Protein AF-W4VQG7-F1 (afdb_monomer)

InterPro domains:
  IPR045793 PcRGLX/YetA-like [PTHR40081] (18-146)
  IPR048329 PcRGLX/YetA-like, N-terminal RIFT barrel domain [PF19501] (17-81)
  IPR048330 PcRGLX/YetA-like, central beta-sandwich domain [PF21345] (96-163)

Secondary structure (DSSP, 8-state):
-EE--S---S--S---EEEEEEEEE--TTT-S-STTEEEE-TT--EE-EEEEEEEE-TTS-EEEEEEEEEEEGGG-TTEEEEE-SS--------EEEEETTEEEEE-SSEEEEEESSSSEEEEEEEETTEEEEEEEE-EEEEEEEEEETTEEEEEEEEEE-----

Sequence (165 aa):
MKLHPLFCNSTTEINERISITWGVPWKKGELNSVNHLMLQNKNKQNIALQSQIQAYWPDGSVKWTKHSANLFKKELDGLELTNANQQGSQQPGTMIVKKKNGWQVETGRMTCFIPIKGENWIEEITVDQKLLIKRGKLVLQLEEHKQLHDQWWTREVEGTVRSIL

Mean predicted aligned error: 9.2 Å

Organism: NCBI:txid1298598

Nearest PDB structures (foldseek):
  5xqg-assembly4_G  TM=7.446E-01  e=3.058E-06  Penicillium chrysogenum
  5xqj-assembly3_H  TM=7.035E-01  e=2.902E-06  Penicillium chrysogenum
  5xq3-assembly1_A  TM=7.295E-01  e=2.614E-06  Penicillium chrysogenum
  5xqj-assembly1_D  TM=7.001E-01  e=6.360E-06  Penicillium chrysogenum
  5xqj-assembly2_C  TM=6.906E-01  e=9.664E-06  Penicillium chrysogenum

pLDDT: mean 84.92, std 13.58, range [42.0, 98.5]

Foldseek 3Di:
DWDDDPDDPDDPDDQDKDKDKDKDFDDAPGAQDCQQKWKAAPVRDTFAKDKDQDDADPVNGGGMMMMIGIDGPVRNHGIDIDRHPDGGDDDPAWDWDDDPFFIWTDGDQKIWTAGPFDQARTQFIGGNNHTDDGRHGDKDWDWDWDQDPNDIDIDIDIDTDGPPD

Radius of gyration: 23.23 Å; Cα contacts (8 Å, |Δi|>4): 329; chains: 1; bounding box: 56×52×47 Å

Structure (mmCIF, N/CA/C/O backbone):
data_AF-W4VQG7-F1
#
_entry.id   AF-W4VQG7-F1
#
loop_
_atom_site.group_PDB
_atom_site.id
_atom_site.type_symbol
_atom_site.label_atom_id
_atom_site.label_alt_id
_atom_site.label_comp_id
_atom_site.label_asym_id
_atom_site.label_entity_id
_atom_site.label_seq_id
_atom_site.pdbx_PDB_ins_code
_atom_site.Cartn_x
_atom_site.Cartn_y
_atom_site.Cartn_z
_atom_site.occupancy
_atom_site.B_iso_or_equiv
_atom_site.auth_seq_id
_atom_site.auth_comp_id
_atom_site.auth_asym_id
_atom_site.auth_atom_id
_atom_site.pdbx_PDB_model_num
ATOM 1 N N . MET A 1 1 ? -5.708 1.434 21.195 1.00 85.62 1 MET A N 1
ATOM 2 C CA . MET A 1 1 ? -4.656 0.395 21.285 1.00 85.62 1 MET A CA 1
ATOM 3 C C . MET A 1 1 ? -3.301 1.067 21.141 1.00 85.62 1 MET A C 1
ATOM 5 O O . MET A 1 1 ? -3.079 1.719 20.129 1.00 85.62 1 MET A O 1
ATOM 9 N N . LYS A 1 2 ? -2.414 0.940 22.136 1.00 87.69 2 LYS A N 1
ATOM 10 C CA . LYS A 1 2 ? -1.041 1.465 22.044 1.00 87.69 2 LYS A CA 1
ATOM 11 C C . LYS A 1 2 ? -0.191 0.564 21.149 1.00 87.69 2 LYS A C 1
ATOM 13 O O . LYS A 1 2 ? -0.294 -0.657 21.245 1.00 87.69 2 LYS A O 1
ATOM 18 N N . LEU A 1 3 ? 0.626 1.168 20.295 1.00 84.62 3 LEU A N 1
ATOM 19 C CA . LEU A 1 3 ? 1.528 0.481 19.378 1.00 84.62 3 LEU A CA 1
ATOM 20 C C . LEU A 1 3 ? 2.973 0.724 19.814 1.00 84.62 3 LEU A C 1
ATOM 22 O O . LEU A 1 3 ? 3.367 1.855 20.091 1.00 84.62 3 LEU A O 1
ATOM 26 N N . HIS A 1 4 ? 3.761 -0.348 19.851 1.00 82.69 4 HIS A N 1
ATOM 27 C CA . HIS A 1 4 ? 5.177 -0.306 20.198 1.00 82.69 4 HIS A CA 1
ATOM 28 C C . HIS A 1 4 ? 5.998 -0.744 18.979 1.00 82.69 4 HIS A C 1
ATOM 30 O O . HIS A 1 4 ? 5.925 -1.913 18.594 1.00 82.69 4 HIS A O 1
ATOM 36 N N . PRO A 1 5 ? 6.747 0.167 18.334 1.00 74.94 5 PRO A N 1
ATOM 37 C CA . PRO A 1 5 ? 7.608 -0.185 17.213 1.00 74.94 5 PRO A CA 1
ATOM 38 C C . PRO A 1 5 ? 8.681 -1.185 17.656 1.00 74.94 5 PRO A C 1
ATOM 40 O O . PRO A 1 5 ? 9.431 -0.915 18.590 1.00 74.94 5 PRO A O 1
ATOM 43 N N . LEU A 1 6 ? 8.769 -2.333 16.980 1.00 69.06 6 LEU A N 1
ATOM 44 C CA . LEU A 1 6 ? 9.742 -3.380 17.324 1.00 69.06 6 LEU A CA 1
ATOM 45 C C . LEU A 1 6 ? 11.146 -3.114 16.753 1.00 69.06 6 LEU A C 1
ATOM 47 O O . LEU A 1 6 ? 12.113 -3.706 17.220 1.00 69.06 6 LEU A O 1
ATOM 51 N N . PHE A 1 7 ? 11.286 -2.202 15.783 1.00 63.56 7 PHE A N 1
ATOM 52 C CA . PHE A 1 7 ? 12.562 -1.912 15.121 1.00 63.56 7 PHE A CA 1
ATOM 53 C C . PHE A 1 7 ? 12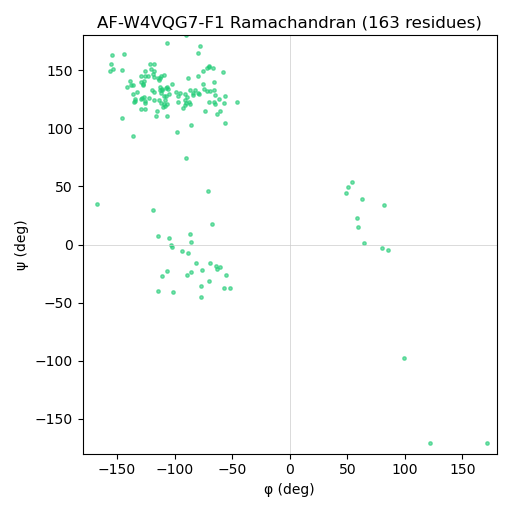.671 -0.426 14.759 1.00 63.56 7 PHE A C 1
ATOM 55 O O . PHE A 1 7 ? 11.973 0.027 13.855 1.00 63.56 7 PHE A O 1
ATOM 62 N N . CYS A 1 8 ? 13.530 0.338 15.452 1.00 53.31 8 CYS A N 1
ATOM 63 C CA . CYS A 1 8 ? 13.986 1.668 14.997 1.00 53.31 8 CYS A CA 1
ATOM 64 C C . CYS A 1 8 ? 15.190 2.250 15.779 1.00 53.31 8 CYS A C 1
ATOM 66 O O . CYS A 1 8 ? 15.283 3.466 15.952 1.00 53.31 8 CYS A O 1
ATOM 68 N N . ASN A 1 9 ? 16.142 1.426 16.236 1.00 48.12 9 ASN A N 1
ATOM 69 C CA . ASN A 1 9 ? 17.231 1.914 17.103 1.00 48.12 9 ASN A CA 1
ATOM 70 C C . ASN A 1 9 ? 18.611 2.110 16.450 1.00 48.12 9 ASN A C 1
ATOM 72 O O . ASN A 1 9 ? 19.505 2.570 17.148 1.00 48.12 9 ASN A O 1
ATOM 76 N N . SER A 1 10 ? 18.823 1.850 15.153 1.00 51.31 10 SER A N 1
ATOM 77 C CA . SER A 1 10 ? 20.195 1.876 14.597 1.00 51.31 10 SER A CA 1
ATOM 78 C C . SER A 1 10 ? 20.606 3.110 13.785 1.00 51.31 10 SER A C 1
ATOM 80 O O . SER A 1 10 ? 21.758 3.170 13.374 1.00 51.31 10 SER A O 1
ATOM 82 N N . THR A 1 11 ? 19.742 4.102 13.556 1.00 49.31 11 THR A N 1
ATOM 83 C CA . THR A 1 11 ? 20.145 5.281 12.756 1.00 49.31 11 THR A CA 1
ATOM 84 C C . THR A 1 11 ? 19.664 6.572 13.399 1.00 49.31 11 THR A C 1
ATOM 86 O O . THR A 1 11 ? 18.508 6.980 13.271 1.00 49.31 11 THR A O 1
ATOM 89 N N . THR A 1 12 ? 20.528 7.164 14.209 1.00 53.09 12 THR A N 1
ATOM 90 C CA . THR A 1 12 ? 20.411 8.524 14.735 1.00 53.09 12 THR A CA 1
ATOM 91 C C . THR A 1 12 ? 20.518 9.528 13.575 1.00 53.09 12 THR A C 1
ATOM 93 O O . THR A 1 12 ? 21.310 9.327 12.666 1.00 53.09 12 THR A O 1
ATOM 96 N N . GLU A 1 13 ? 19.701 10.589 13.614 1.00 53.34 13 GLU A N 1
ATOM 97 C CA . GLU A 1 13 ? 19.836 11.823 12.803 1.00 53.34 13 GLU A CA 1
ATOM 98 C C . GLU A 1 13 ? 19.324 11.895 11.352 1.00 53.34 13 GLU A C 1
ATOM 100 O O . GLU A 1 13 ? 19.857 12.675 10.568 1.00 53.34 13 GLU A O 1
ATOM 105 N N . ILE A 1 14 ? 18.227 11.230 10.976 1.00 55.56 14 ILE A N 1
ATOM 106 C CA . ILE A 1 14 ? 17.579 11.584 9.698 1.00 55.56 14 ILE A CA 1
ATOM 107 C C . ILE A 1 14 ? 16.120 11.989 9.894 1.00 55.56 14 ILE A C 1
ATOM 109 O O . ILE A 1 14 ? 15.317 11.256 10.474 1.00 55.56 14 ILE A O 1
ATOM 113 N N . ASN A 1 15 ? 15.769 13.179 9.388 1.00 64.81 15 ASN A N 1
ATOM 114 C CA . ASN A 1 15 ? 14.394 13.658 9.196 1.00 64.81 15 ASN A CA 1
ATOM 115 C C . ASN A 1 15 ? 13.720 12.895 8.037 1.00 64.81 15 ASN A C 1
ATOM 117 O O . ASN A 1 15 ? 13.133 13.478 7.127 1.00 64.81 15 ASN A O 1
ATOM 121 N N . GLU A 1 16 ? 13.879 11.576 8.045 1.00 71.62 16 GLU A N 1
ATOM 122 C CA . GLU A 1 16 ? 13.377 10.665 7.036 1.00 71.62 16 GLU A CA 1
ATOM 123 C C . GLU A 1 16 ? 11.960 10.226 7.383 1.00 71.62 16 GLU A C 1
ATOM 125 O O . GLU A 1 16 ? 11.593 10.030 8.550 1.00 71.62 16 GLU A O 1
ATOM 130 N N . ARG A 1 17 ? 11.155 10.077 6.330 1.00 77.12 17 ARG A N 1
ATOM 131 C CA . ARG A 1 17 ? 9.873 9.394 6.424 1.00 77.12 17 ARG A CA 1
ATOM 132 C C . ARG A 1 17 ? 10.112 7.896 6.324 1.00 77.12 17 ARG A C 1
ATOM 134 O O . ARG A 1 17 ? 10.793 7.435 5.416 1.00 77.12 17 ARG A O 1
ATOM 141 N N . ILE A 1 18 ? 9.498 7.156 7.228 1.00 81.50 18 ILE A N 1
ATOM 142 C CA . ILE A 1 18 ? 9.488 5.703 7.269 1.00 81.50 18 ILE A CA 1
ATOM 143 C C . ILE A 1 18 ? 8.074 5.262 6.898 1.00 81.50 18 ILE A C 1
ATOM 145 O O . ILE A 1 18 ? 7.089 5.727 7.480 1.00 81.50 18 ILE A O 1
ATOM 149 N N . SER A 1 19 ? 7.978 4.364 5.924 1.00 84.88 19 SER A N 1
ATOM 150 C CA . SER A 1 19 ? 6.730 3.691 5.580 1.00 84.88 19 SER A CA 1
ATOM 151 C C . SER A 1 19 ? 6.642 2.403 6.385 1.00 84.88 19 SER A C 1
ATOM 153 O O . SER A 1 19 ? 7.503 1.534 6.257 1.00 84.88 19 SER A O 1
ATOM 155 N N . ILE A 1 20 ? 5.605 2.264 7.206 1.00 87.50 20 ILE A N 1
ATOM 156 C CA . ILE A 1 20 ? 5.373 1.052 7.995 1.00 87.50 20 ILE A CA 1
ATOM 157 C C . ILE A 1 20 ? 4.047 0.408 7.610 1.00 87.50 20 ILE A C 1
ATOM 159 O O . ILE A 1 20 ? 3.080 1.088 7.267 1.00 87.50 20 ILE A O 1
ATOM 163 N N . THR A 1 21 ? 4.002 -0.922 7.672 1.00 91.81 21 THR A N 1
ATOM 164 C CA . THR A 1 21 ? 2.782 -1.713 7.503 1.00 91.81 21 THR A CA 1
ATOM 165 C C . THR A 1 21 ? 2.704 -2.748 8.612 1.00 91.81 21 THR A C 1
ATOM 167 O O . THR A 1 21 ? 3.679 -3.450 8.865 1.00 91.81 21 THR A O 1
ATOM 170 N N . TRP A 1 22 ? 1.558 -2.843 9.280 1.00 92.88 22 TRP A N 1
ATOM 171 C CA . TRP A 1 22 ? 1.361 -3.753 10.407 1.00 92.88 22 TRP A CA 1
ATOM 172 C C . TRP A 1 22 ? -0.051 -4.336 10.419 1.00 92.88 22 TRP A C 1
ATOM 174 O O . TRP A 1 22 ? -0.953 -3.854 9.729 1.00 92.88 22 TRP A O 1
ATOM 184 N N . GLY A 1 23 ? -0.226 -5.405 11.195 1.00 94.94 23 GLY A N 1
ATOM 185 C CA . GLY A 1 23 ? -1.515 -6.045 11.425 1.00 94.94 23 GLY A CA 1
ATOM 186 C C . GLY A 1 23 ? -2.015 -5.796 12.842 1.00 94.94 23 GLY A C 1
ATOM 187 O O . GLY A 1 23 ? -1.214 -5.744 13.775 1.00 94.94 23 GLY A O 1
ATOM 188 N N . VAL A 1 24 ? -3.330 -5.667 13.004 1.00 95.12 24 VAL A N 1
ATOM 189 C CA . VAL A 1 24 ? -3.978 -5.610 14.320 1.00 95.12 24 VAL A CA 1
ATOM 190 C C . VAL A 1 24 ? -5.068 -6.684 14.398 1.00 95.12 24 VAL A C 1
ATOM 192 O O . VAL A 1 24 ? -5.973 -6.687 13.555 1.00 95.12 24 VAL A O 1
ATOM 195 N N . PRO A 1 25 ? -4.991 -7.612 15.371 1.00 95.94 25 PRO A N 1
ATOM 196 C CA . PRO A 1 25 ? -6.091 -8.513 15.681 1.00 95.94 25 PRO A CA 1
ATOM 197 C C . PRO A 1 25 ? -7.150 -7.805 16.534 1.00 95.94 25 PRO A C 1
ATOM 199 O O . PRO A 1 25 ? -6.820 -7.011 17.415 1.00 95.94 25 PRO A O 1
ATOM 202 N N . TRP A 1 26 ? -8.414 -8.157 16.315 1.00 95.31 26 TRP A N 1
ATOM 203 C CA . TRP A 1 26 ? -9.568 -7.617 17.038 1.00 95.31 26 TRP A CA 1
ATOM 204 C C . TRP A 1 26 ? -10.368 -8.739 17.692 1.00 95.31 26 TRP A C 1
ATOM 206 O O . TRP A 1 26 ? -10.499 -9.841 17.138 1.00 95.31 26 TRP A O 1
ATOM 216 N N . LYS A 1 27 ? -10.925 -8.469 18.876 1.00 96.38 27 LYS A N 1
ATOM 217 C CA . LYS A 1 27 ? -11.837 -9.414 19.521 1.00 96.38 27 LYS A CA 1
ATOM 218 C C . LYS A 1 27 ? -13.116 -9.534 18.694 1.00 96.38 27 LYS A C 1
ATOM 220 O O . LYS A 1 27 ? -13.535 -8.604 18.008 1.00 96.38 27 LYS A O 1
ATOM 225 N N . LYS A 1 28 ? -13.755 -10.699 18.783 1.00 97.50 28 LYS A N 1
ATOM 226 C CA . LYS A 1 28 ? -15.060 -10.936 18.162 1.00 97.50 28 LYS A CA 1
ATOM 227 C C . LYS A 1 28 ? -16.072 -9.894 18.660 1.00 97.50 28 LYS A C 1
ATOM 229 O O . LYS A 1 28 ? -16.188 -9.695 19.866 1.00 97.50 28 LYS A O 1
ATOM 234 N N . GLY A 1 29 ? -16.754 -9.225 17.734 1.00 95.56 29 GLY A N 1
ATOM 235 C CA . GLY A 1 29 ? -17.727 -8.159 17.991 1.00 95.56 29 GLY A CA 1
ATOM 236 C C . GLY A 1 29 ? -17.144 -6.765 18.267 1.00 95.56 29 GLY A C 1
ATOM 237 O O . GLY A 1 29 ? -17.913 -5.824 18.428 1.00 95.56 29 GLY A O 1
ATOM 238 N N . GLU A 1 30 ? -15.817 -6.596 18.325 1.00 94.12 30 GLU A N 1
ATOM 239 C CA . GLU A 1 30 ? -15.186 -5.324 18.731 1.00 94.12 30 GLU A CA 1
ATOM 240 C C . GLU A 1 30 ? -15.206 -4.255 17.630 1.00 94.12 30 GLU A C 1
ATOM 242 O O . GLU A 1 30 ? -15.348 -3.064 17.912 1.00 94.12 30 GLU A O 1
ATOM 247 N N . LEU A 1 31 ? -15.057 -4.670 16.371 1.00 93.62 31 LEU A N 1
ATOM 248 C CA . LEU A 1 31 ? -14.933 -3.766 15.233 1.00 93.62 31 LEU A CA 1
ATOM 249 C C . LEU A 1 31 ? -15.793 -4.255 14.066 1.00 93.62 31 LEU A C 1
ATOM 251 O O . LEU A 1 31 ? -15.672 -5.400 13.644 1.00 93.62 31 LEU A O 1
ATOM 255 N N . ASN A 1 32 ? -16.615 -3.369 13.504 1.00 93.12 32 ASN A N 1
ATOM 256 C CA . ASN A 1 32 ? -17.471 -3.679 12.348 1.00 93.12 32 ASN A CA 1
ATOM 257 C C . ASN A 1 32 ? -16.976 -3.038 11.044 1.00 93.12 32 ASN A C 1
ATOM 259 O O . ASN A 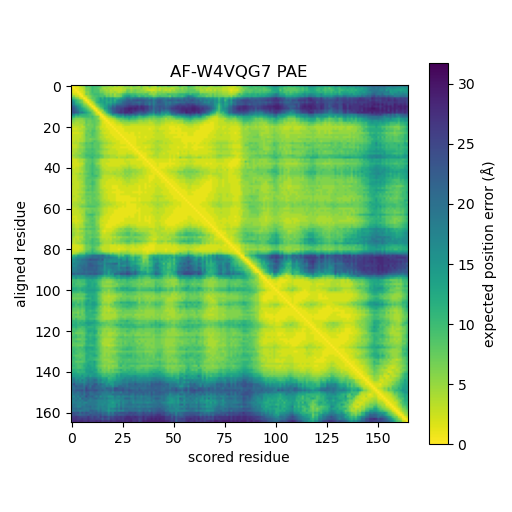1 32 ? -17.313 -3.492 9.957 1.00 93.12 32 ASN A O 1
ATOM 263 N N . SER A 1 33 ? -16.184 -1.967 11.134 1.00 90.50 33 SER A N 1
ATOM 264 C CA . SER A 1 33 ? -15.664 -1.231 9.981 1.00 90.50 33 SER A CA 1
ATOM 265 C C . SER A 1 33 ? -14.354 -0.538 10.336 1.00 90.50 33 SER A C 1
ATOM 267 O O . SER A 1 33 ? -14.139 -0.153 11.481 1.00 90.50 33 SER A O 1
ATOM 269 N N . VAL A 1 34 ? -13.490 -0.345 9.340 1.00 91.31 34 VAL A N 1
ATOM 270 C CA . VAL A 1 34 ? -12.210 0.366 9.487 1.00 91.31 34 VAL A CA 1
ATOM 271 C C . VAL A 1 34 ? -12.318 1.877 9.264 1.00 91.31 34 VAL A C 1
ATOM 273 O O . VAL A 1 34 ? -11.346 2.586 9.503 1.00 91.31 34 VAL A O 1
ATOM 276 N N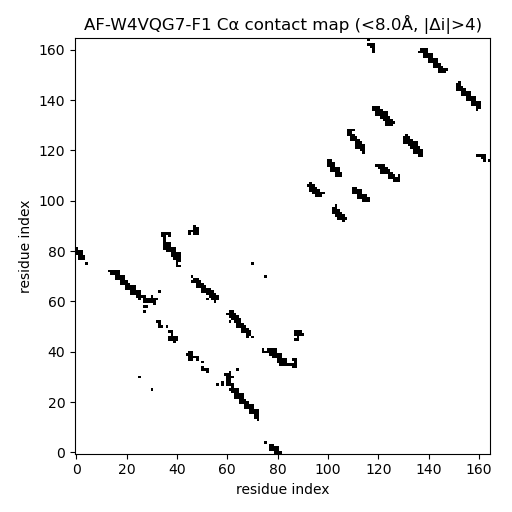 . ASN A 1 35 ? -13.478 2.385 8.832 1.00 87.88 35 ASN A N 1
ATOM 277 C CA . ASN A 1 35 ? -13.662 3.793 8.435 1.00 87.88 35 ASN A CA 1
ATOM 278 C C . ASN A 1 35 ? -13.438 4.800 9.576 1.00 87.88 35 ASN A C 1
ATOM 280 O O . ASN A 1 35 ? -13.190 5.976 9.325 1.00 87.88 35 ASN A O 1
ATOM 284 N N . HIS A 1 36 ? -13.539 4.330 10.816 1.00 86.19 36 HIS A N 1
ATOM 285 C CA . HIS A 1 36 ? -13.419 5.124 12.039 1.00 86.19 36 HIS A CA 1
ATOM 286 C C . HIS A 1 36 ? -12.080 4.907 12.756 1.00 86.19 36 HIS A C 1
ATOM 288 O O . HIS A 1 36 ? -11.865 5.412 13.858 1.00 86.19 36 HIS A O 1
ATOM 294 N N . LEU A 1 37 ? -11.167 4.140 12.148 1.00 91.00 37 LEU A N 1
ATOM 295 C CA . LEU A 1 37 ? -9.847 3.918 12.716 1.00 91.00 37 LEU A CA 1
ATOM 296 C C . LEU A 1 37 ? -8.937 5.116 12.457 1.00 91.00 37 LEU A C 1
ATOM 298 O O . LEU A 1 37 ? -8.772 5.564 11.323 1.00 91.00 37 LEU A O 1
ATOM 302 N N . MET A 1 38 ? -8.308 5.596 13.524 1.00 91.25 38 MET A N 1
ATOM 303 C CA . MET A 1 38 ? -7.407 6.741 13.514 1.00 91.25 38 MET A CA 1
ATOM 304 C C . MET A 1 38 ? -6.095 6.384 14.197 1.00 91.25 38 MET A C 1
ATOM 306 O O . MET A 1 38 ? -6.090 5.711 15.226 1.00 91.25 38 MET A O 1
ATOM 310 N N . LEU A 1 39 ? -4.982 6.859 13.637 1.00 91.38 39 LEU A N 1
ATOM 311 C CA . LEU A 1 39 ? -3.666 6.756 14.255 1.00 91.38 39 LEU A CA 1
ATOM 312 C C . LEU A 1 39 ? -3.263 8.118 14.821 1.00 91.38 39 LEU A C 1
ATOM 314 O 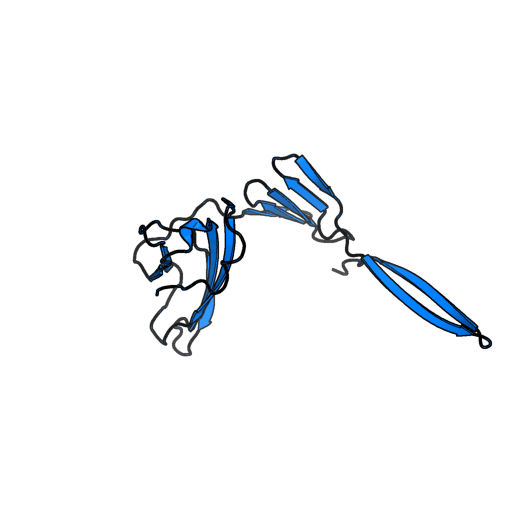O . LEU A 1 39 ? -3.310 9.123 14.111 1.00 91.38 39 LEU A O 1
ATOM 318 N N . GLN A 1 40 ? -2.852 8.146 16.084 1.00 90.56 40 GLN A N 1
ATOM 319 C CA . GLN A 1 40 ? -2.367 9.345 16.766 1.00 90.56 40 GLN A CA 1
ATOM 320 C C . GLN A 1 40 ? -0.989 9.107 17.374 1.00 90.56 40 GLN A C 1
ATOM 322 O O . GLN A 1 40 ? -0.688 7.993 17.790 1.00 90.56 40 GLN A O 1
ATOM 327 N N . ASN A 1 41 ? -0.164 10.151 17.453 1.00 88.69 41 ASN A N 1
ATOM 328 C CA . ASN A 1 41 ? 1.073 10.132 18.241 1.00 88.69 41 ASN A CA 1
ATOM 329 C C . ASN A 1 41 ? 0.834 10.614 19.686 1.00 88.69 41 ASN A C 1
ATOM 331 O O . ASN A 1 41 ? -0.270 11.035 20.050 1.00 88.69 41 ASN A O 1
ATOM 335 N N . LYS A 1 42 ? 1.895 10.639 20.504 1.00 88.75 42 LYS A N 1
ATOM 336 C CA . LYS A 1 42 ? 1.840 11.149 21.888 1.00 88.75 42 LYS A CA 1
ATOM 337 C C . LYS A 1 42 ? 1.313 12.584 22.033 1.00 88.75 42 LYS A C 1
ATOM 339 O O . LYS A 1 42 ? 0.743 12.914 23.067 1.00 88.75 42 LYS A O 1
ATOM 344 N N . ASN A 1 43 ? 1.459 13.417 20.998 1.00 88.06 43 ASN A N 1
ATOM 345 C CA . ASN A 1 43 ? 0.979 14.802 20.971 1.00 88.06 43 ASN A CA 1
ATOM 346 C C . ASN A 1 43 ? -0.488 14.909 20.510 1.00 88.06 43 ASN A C 1
ATOM 348 O O . ASN A 1 43 ? -0.956 16.012 20.235 1.00 88.06 43 ASN A O 1
ATOM 352 N N . LYS A 1 44 ? -1.201 13.779 20.368 1.00 86.94 44 LYS A N 1
ATOM 353 C CA . LYS A 1 44 ? -2.575 13.695 19.839 1.00 86.94 44 LYS A CA 1
ATOM 354 C C . LYS A 1 44 ? -2.729 14.261 18.424 1.00 86.94 44 LYS A C 1
ATOM 356 O O . LYS A 1 44 ? -3.829 14.608 18.001 1.00 86.94 44 LYS A O 1
ATOM 361 N N . GLN A 1 45 ? -1.635 14.310 17.665 1.00 86.38 45 GLN A N 1
ATOM 362 C CA . GLN A 1 45 ? -1.676 14.683 16.256 1.00 86.38 45 GLN A CA 1
ATOM 363 C C . GLN A 1 45 ? -2.138 13.483 15.434 1.00 86.38 45 GLN A C 1
ATOM 365 O O . GLN A 1 45 ? -1.605 12.381 15.582 1.00 86.38 45 GLN A O 1
ATOM 370 N N . ASN A 1 46 ? -3.123 13.711 14.566 1.00 87.19 46 ASN A N 1
ATOM 371 C CA . ASN A 1 46 ? -3.628 12.690 13.658 1.00 87.19 46 ASN A CA 1
ATOM 372 C C . ASN A 1 46 ? -2.607 12.404 12.561 1.00 87.19 46 ASN A C 1
ATOM 374 O O . ASN A 1 46 ? -2.113 13.315 11.897 1.00 87.19 46 ASN A O 1
ATOM 378 N N . ILE A 1 47 ? -2.360 11.122 12.340 1.00 87.38 47 ILE A N 1
ATOM 379 C CA . ILE A 1 47 ? -1.479 10.615 11.303 1.00 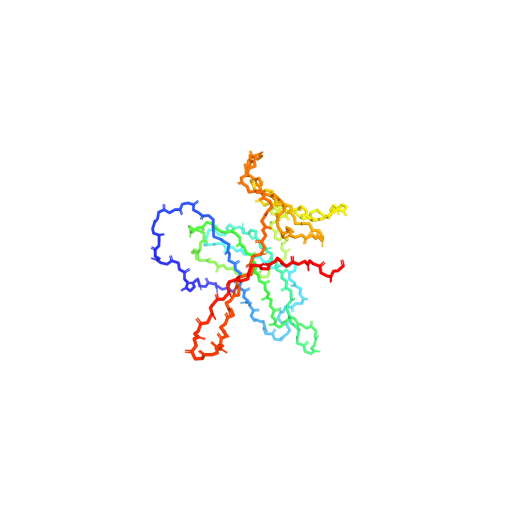87.38 47 ILE A CA 1
ATOM 380 C C . ILE A 1 47 ? -2.334 10.002 10.199 1.00 87.38 47 ILE A C 1
ATOM 382 O O . ILE A 1 47 ? -3.272 9.251 10.475 1.00 87.38 47 ILE A O 1
ATOM 386 N N . ALA A 1 48 ? -1.987 10.299 8.945 1.00 86.31 48 ALA A N 1
ATOM 387 C CA . ALA A 1 48 ? -2.601 9.656 7.793 1.00 86.31 48 ALA A CA 1
ATOM 388 C C . ALA A 1 48 ? -2.428 8.131 7.875 1.00 86.31 48 ALA A C 1
ATOM 390 O O . ALA A 1 48 ? -1.308 7.616 7.937 1.00 86.31 48 ALA A O 1
ATOM 391 N N . LEU A 1 49 ? -3.554 7.424 7.868 1.00 88.81 49 LEU A N 1
ATOM 392 C CA . LEU A 1 49 ? -3.627 5.983 8.054 1.00 88.81 49 LEU A CA 1
ATOM 393 C C . LEU A 1 49 ? -4.450 5.372 6.926 1.00 88.81 49 LEU A C 1
ATOM 395 O O . LEU A 1 49 ? -5.613 5.723 6.738 1.00 88.81 49 LEU A O 1
ATOM 399 N N . GLN A 1 50 ? -3.872 4.405 6.223 1.00 90.44 50 GLN A N 1
ATOM 400 C CA . GLN A 1 50 ? -4.625 3.519 5.347 1.00 90.44 50 GLN A CA 1
ATOM 401 C C . GLN A 1 50 ? -4.958 2.237 6.107 1.00 90.44 50 GLN A C 1
ATOM 403 O O . GLN A 1 50 ? -4.071 1.618 6.693 1.00 90.44 50 GLN A O 1
ATOM 408 N N . SER A 1 51 ? -6.225 1.826 6.077 1.00 92.38 51 SER A N 1
ATOM 409 C CA . SER A 1 51 ? -6.712 0.631 6.771 1.00 92.38 51 SER A CA 1
ATOM 410 C C . SER A 1 51 ? -7.476 -0.278 5.814 1.00 92.38 51 SER A C 1
ATOM 412 O O . SER A 1 51 ? -8.286 0.193 5.021 1.00 92.38 51 SER A O 1
ATOM 414 N N . GLN A 1 52 ? -7.246 -1.586 5.912 1.00 95.19 52 GLN A N 1
ATOM 415 C CA . GLN A 1 52 ? -7.950 -2.602 5.133 1.00 95.19 52 GLN A CA 1
ATOM 416 C C . GLN A 1 52 ? -8.306 -3.797 6.020 1.00 95.19 52 GLN A C 1
ATOM 418 O O . GLN A 1 52 ? -7.475 -4.281 6.788 1.00 95.19 52 GLN A O 1
ATOM 423 N N . ILE A 1 53 ? -9.525 -4.320 5.883 1.00 97.06 53 ILE A N 1
ATOM 424 C CA . ILE A 1 53 ? -9.934 -5.566 6.544 1.00 97.06 53 ILE A CA 1
ATOM 425 C C . ILE A 1 53 ? -9.277 -6.750 5.829 1.00 97.06 53 ILE A C 1
ATOM 427 O O . ILE A 1 53 ? -9.266 -6.805 4.601 1.00 97.06 53 ILE A O 1
ATOM 431 N N . GLN A 1 54 ? -8.699 -7.678 6.591 1.00 98.00 54 GLN A N 1
ATOM 432 C CA . GLN A 1 54 ? -8.055 -8.888 6.063 1.00 98.00 54 GLN A CA 1
ATOM 433 C C . GLN A 1 54 ? -8.828 -10.163 6.408 1.00 98.00 54 GLN A C 1
ATOM 435 O O . GLN A 1 54 ? -8.733 -11.145 5.681 1.00 98.00 54 GLN A O 1
ATOM 440 N N . ALA A 1 55 ? -9.587 -10.165 7.507 1.00 98.06 55 ALA A N 1
ATOM 441 C CA . ALA A 1 55 ? -10.397 -11.309 7.909 1.00 98.06 55 ALA A CA 1
ATOM 442 C C . ALA A 1 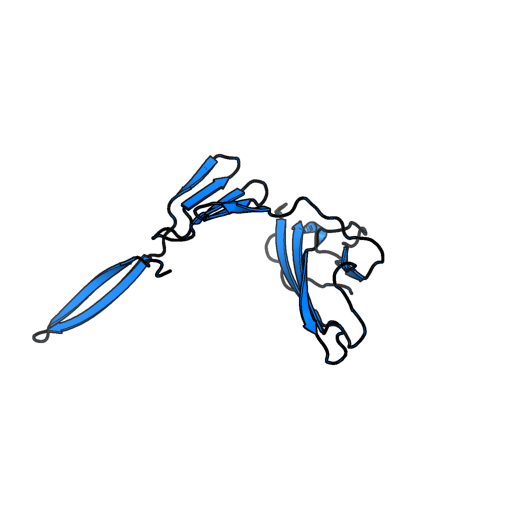55 ? -11.574 -10.889 8.792 1.00 98.06 55 ALA A C 1
ATOM 444 O O . ALA A 1 55 ? -11.491 -9.897 9.523 1.00 98.06 55 ALA A O 1
ATOM 445 N N . TYR A 1 56 ? -12.616 -11.718 8.781 1.00 98.38 56 TYR A N 1
ATOM 446 C CA . TYR A 1 56 ? -13.810 -11.588 9.613 1.00 98.38 56 TYR A CA 1
ATOM 447 C C . TYR A 1 56 ? -13.962 -12.795 10.547 1.00 98.38 56 TYR A C 1
ATOM 449 O O . TYR A 1 56 ? -13.455 -13.888 10.278 1.00 98.38 56 TYR A O 1
ATOM 457 N N . TRP A 1 57 ? -14.656 -12.591 11.658 1.00 98.50 57 TRP A N 1
ATOM 458 C CA . TRP A 1 57 ? -15.218 -13.647 12.492 1.00 98.50 57 TRP A CA 1
ATOM 459 C C . TRP A 1 57 ? -16.528 -14.182 11.878 1.00 98.50 57 TRP A C 1
ATOM 461 O O . TRP A 1 57 ? -17.118 -13.517 11.027 1.00 98.50 57 TRP A O 1
ATOM 471 N N . PRO A 1 58 ? -17.037 -15.351 12.321 1.00 98.19 58 PRO A N 1
ATOM 472 C CA . PRO A 1 58 ? -18.293 -15.909 11.805 1.00 98.19 58 PRO A CA 1
ATOM 473 C C . PRO A 1 58 ? -19.542 -15.037 12.013 1.00 98.19 58 PRO A C 1
ATOM 475 O O . PRO A 1 58 ? -20.539 -15.254 11.339 1.00 98.19 58 PRO A O 1
ATOM 478 N N . ASP A 1 59 ? -19.512 -14.076 12.941 1.00 97.38 59 ASP A N 1
ATOM 479 C CA . ASP A 1 59 ? -20.608 -13.119 13.169 1.00 97.38 59 ASP A CA 1
ATOM 480 C C . ASP A 1 59 ? -20.537 -11.882 12.255 1.00 97.38 59 ASP A C 1
ATOM 482 O O . ASP A 1 59 ? -21.355 -10.977 12.385 1.00 97.38 59 ASP A O 1
ATOM 486 N N . GLY A 1 60 ? -19.554 -11.826 11.350 1.00 96.75 60 GLY A N 1
ATOM 487 C CA . GLY A 1 60 ? -19.322 -10.699 10.449 1.00 96.75 60 GLY A CA 1
ATOM 488 C C . GLY A 1 60 ? -18.479 -9.569 11.043 1.00 96.75 60 GLY A C 1
ATOM 489 O O . GLY A 1 60 ? -18.116 -8.649 10.313 1.00 96.75 60 GLY A O 1
ATOM 490 N N . SER A 1 61 ? -18.110 -9.629 12.327 1.00 97.38 61 SER A N 1
ATOM 491 C CA . SER A 1 61 ? -17.188 -8.652 12.914 1.00 97.38 61 SER A CA 1
ATOM 492 C C . SER A 1 61 ? -15.766 -8.833 12.377 1.00 97.38 61 SER A C 1
ATOM 494 O O . SER A 1 61 ? -15.356 -9.921 11.964 1.00 97.38 61 SER A O 1
ATOM 496 N N . VAL A 1 62 ? -14.982 -7.761 12.362 1.00 97.19 62 VAL A N 1
ATOM 497 C CA . VAL A 1 62 ? -13.598 -7.779 11.887 1.00 97.19 62 VAL A CA 1
ATOM 498 C C . VAL A 1 62 ? -12.727 -8.575 12.857 1.00 97.19 62 VAL A C 1
ATOM 500 O O . VAL A 1 62 ? -12.764 -8.366 14.065 1.00 97.19 62 VAL A O 1
ATOM 503 N N . LYS A 1 63 ? -11.909 -9.480 12.312 1.00 97.75 63 LYS A N 1
ATOM 504 C CA . LYS A 1 63 ? -10.937 -10.287 13.063 1.00 97.75 63 LYS A CA 1
ATOM 505 C C . LYS A 1 63 ? -9.515 -9.751 12.932 1.00 97.75 63 LYS A C 1
ATOM 507 O O . LYS A 1 63 ? -8.772 -9.746 13.907 1.00 97.75 63 LYS A O 1
ATOM 512 N N . TRP A 1 64 ? -9.138 -9.317 11.730 1.00 97.94 64 TRP A N 1
ATOM 513 C CA . TRP A 1 64 ? -7.807 -8.790 11.428 1.00 97.94 64 TRP A CA 1
ATOM 514 C C . TRP A 1 64 ? -7.890 -7.606 10.476 1.00 97.94 64 TRP A C 1
ATOM 516 O O . TRP A 1 64 ? -8.573 -7.666 9.450 1.00 97.94 64 TRP A O 1
ATOM 526 N N . THR A 1 65 ? -7.124 -6.565 10.782 1.00 96.94 65 THR A N 1
ATOM 527 C CA . THR A 1 65 ? -6.898 -5.418 9.899 1.00 96.94 65 THR A CA 1
ATOM 528 C C . THR A 1 65 ? -5.427 -5.309 9.529 1.00 96.94 65 THR A C 1
ATOM 530 O O . THR A 1 65 ? -4.544 -5.670 10.306 1.00 96.94 65 THR A O 1
ATOM 533 N N . LYS A 1 66 ? -5.171 -4.795 8.326 1.00 96.69 66 LYS A N 1
ATOM 534 C CA . LYS A 1 66 ? -3.864 -4.344 7.853 1.00 96.69 66 LYS A CA 1
ATOM 535 C C . LYS A 1 66 ? -3.874 -2.823 7.811 1.00 96.69 66 LYS A C 1
ATOM 537 O O . LYS A 1 66 ? -4.826 -2.226 7.308 1.00 96.69 66 LYS A O 1
ATOM 542 N N . HIS A 1 67 ? -2.806 -2.224 8.309 1.00 93.38 67 HIS A N 1
ATOM 543 C CA . HIS A 1 67 ? -2.620 -0.785 8.364 1.00 93.38 67 HIS A CA 1
ATOM 544 C C . HIS A 1 67 ? -1.316 -0.387 7.696 1.00 93.38 67 HIS A C 1
ATOM 546 O O . HIS A 1 67 ? -0.327 -1.109 7.820 1.00 93.38 67 HIS A O 1
ATOM 552 N N . SER A 1 68 ? -1.311 0.770 7.041 1.00 91.75 68 SER A N 1
ATOM 553 C CA . SER A 1 68 ? -0.112 1.383 6.477 1.00 91.75 68 SER A CA 1
ATOM 554 C C . SER A 1 68 ? -0.096 2.879 6.781 1.00 91.75 68 SER A C 1
ATOM 556 O O . SER A 1 68 ? -1.121 3.553 6.666 1.00 91.75 68 SER A O 1
ATOM 558 N N . ALA A 1 69 ? 1.067 3.398 7.171 1.00 88.81 69 ALA A N 1
ATOM 559 C CA . ALA A 1 69 ? 1.271 4.814 7.463 1.00 88.81 69 ALA A CA 1
ATOM 560 C C . ALA A 1 69 ? 2.682 5.254 7.059 1.00 88.81 69 ALA A C 1
ATOM 562 O O . ALA A 1 69 ? 3.630 4.467 7.106 1.00 88.81 69 ALA A O 1
ATOM 563 N N . ASN A 1 70 ? 2.803 6.530 6.691 1.00 85.69 70 ASN A N 1
ATOM 564 C CA . ASN A 1 70 ? 4.073 7.205 6.444 1.00 85.69 70 ASN A CA 1
ATOM 565 C C . ASN A 1 70 ? 4.322 8.184 7.589 1.00 85.69 70 ASN A C 1
ATOM 567 O O . ASN A 1 70 ? 3.525 9.096 7.796 1.00 85.69 70 ASN A O 1
ATOM 571 N N . LEU A 1 71 ? 5.413 7.980 8.319 1.00 84.62 71 LEU A N 1
ATOM 572 C CA . LEU A 1 71 ? 5.701 8.640 9.590 1.00 84.62 71 LEU A CA 1
ATOM 573 C C . LEU A 1 71 ? 7.098 9.236 9.553 1.00 84.62 71 LEU A C 1
ATOM 575 O O . LEU A 1 71 ? 8.010 8.612 9.024 1.00 84.62 71 LEU A O 1
ATOM 579 N N . PHE A 1 72 ? 7.321 10.376 10.186 1.00 83.38 72 PHE A N 1
ATOM 580 C CA . PHE A 1 72 ? 8.676 10.754 10.568 1.00 83.38 72 PHE A CA 1
ATOM 581 C C . PHE A 1 72 ? 9.125 9.936 11.778 1.00 83.38 72 PHE A C 1
ATOM 583 O O . PHE A 1 72 ? 8.326 9.630 12.663 1.00 83.38 72 PHE A O 1
ATOM 590 N N . LYS A 1 73 ? 10.427 9.651 11.889 1.00 78.75 73 LYS A N 1
ATOM 591 C CA . LYS A 1 73 ? 10.975 8.911 13.042 1.00 78.75 73 LYS A CA 1
ATOM 592 C C . LYS A 1 73 ? 10.565 9.513 14.398 1.00 78.75 73 LYS A C 1
ATOM 594 O O . LYS A 1 73 ? 10.251 8.781 15.331 1.00 78.75 73 LYS A O 1
ATOM 599 N N . LYS A 1 74 ? 10.496 10.847 14.493 1.00 79.12 74 LYS A N 1
ATOM 600 C CA . LYS A 1 74 ? 10.055 11.584 15.696 1.00 79.12 74 LYS A CA 1
ATOM 601 C C . LYS A 1 74 ? 8.590 11.335 16.097 1.00 79.12 74 LYS A C 1
ATOM 603 O O . LYS A 1 74 ? 8.213 11.639 17.222 1.00 79.12 74 LYS A O 1
ATOM 608 N N . GLU A 1 75 ? 7.770 10.819 15.183 1.00 82.56 75 GLU A N 1
ATOM 609 C CA . GLU A 1 75 ? 6.340 10.546 15.384 1.00 82.56 75 GLU A CA 1
ATOM 610 C C . GLU A 1 75 ? 6.074 9.106 15.843 1.00 82.56 75 GLU A C 1
ATOM 612 O O . GLU A 1 75 ? 4.938 8.783 16.171 1.00 82.56 75 GLU A O 1
ATOM 617 N N . LEU A 1 76 ? 7.103 8.248 15.893 1.00 80.56 76 LEU A N 1
ATOM 618 C CA . LEU A 1 76 ? 6.977 6.841 16.297 1.00 80.56 76 LEU A CA 1
ATOM 619 C C . LEU A 1 76 ? 6.667 6.647 17.788 1.00 80.56 76 LEU A C 1
ATOM 621 O O . LEU A 1 76 ? 6.270 5.556 18.196 1.00 80.56 76 LEU A O 1
ATOM 625 N N . ASP A 1 77 ? 6.870 7.679 18.603 1.00 80.12 77 ASP A N 1
ATOM 626 C CA . ASP A 1 77 ? 6.686 7.603 20.046 1.00 80.12 77 ASP A CA 1
ATOM 627 C C . ASP A 1 77 ? 5.217 7.818 20.454 1.00 80.12 77 ASP A C 1
ATOM 629 O O . ASP A 1 77 ? 4.557 8.782 20.045 1.00 80.12 77 ASP A O 1
ATOM 633 N N . GLY A 1 78 ? 4.714 6.910 21.293 1.00 84.88 78 GLY A N 1
ATOM 634 C CA . GLY A 1 78 ? 3.347 6.930 21.811 1.00 84.88 78 GLY A CA 1
ATOM 635 C C . GLY A 1 78 ? 2.264 6.796 20.740 1.00 84.88 78 GLY A C 1
ATOM 636 O O . GLY A 1 78 ? 1.243 7.475 20.831 1.00 84.88 78 GLY A O 1
ATOM 637 N N . LEU A 1 79 ? 2.482 5.946 19.731 1.00 90.62 79 LEU A N 1
ATOM 638 C CA . LEU A 1 79 ? 1.479 5.669 18.706 1.00 90.62 79 LEU A CA 1
ATOM 639 C C . LEU A 1 79 ? 0.255 4.956 19.294 1.00 90.62 79 LEU A C 1
ATOM 641 O O . LEU A 1 79 ? 0.369 3.962 20.014 1.00 90.62 79 LEU A O 1
ATOM 645 N N . GLU A 1 80 ? -0.930 5.442 18.946 1.00 92.50 80 GLU A N 1
ATOM 646 C CA . GLU A 1 80 ? -2.203 4.912 19.413 1.00 92.50 80 GLU A CA 1
ATOM 647 C C . GLU A 1 80 ? -3.193 4.780 18.253 1.00 92.50 80 GLU A C 1
ATOM 649 O O . GLU A 1 80 ? -3.506 5.754 17.573 1.00 92.50 80 GLU A O 1
ATOM 654 N N . LEU A 1 81 ? -3.693 3.561 18.042 1.00 92.44 81 LEU A N 1
ATOM 655 C CA . LEU A 1 81 ? -4.783 3.271 17.116 1.00 92.44 81 LEU A CA 1
ATOM 656 C C . LEU A 1 81 ? -6.112 3.315 17.875 1.00 92.44 81 LEU A C 1
ATOM 658 O O . LEU A 1 81 ? -6.325 2.514 18.792 1.00 92.44 81 LEU A O 1
ATOM 662 N N . THR A 1 82 ? -7.004 4.224 17.509 1.00 89.62 82 THR A N 1
ATOM 663 C CA . THR A 1 82 ? -8.311 4.398 18.151 1.00 89.62 82 THR A CA 1
ATOM 664 C C . THR A 1 82 ? -9.441 4.207 17.151 1.00 89.62 82 THR A C 1
ATOM 666 O O . THR A 1 82 ? -9.278 4.446 15.958 1.00 89.62 82 THR A O 1
ATOM 669 N N . ASN A 1 83 ? -10.588 3.747 17.646 1.00 84.00 83 ASN A N 1
ATOM 670 C CA . ASN A 1 83 ? -11.847 3.764 16.915 1.00 84.00 83 ASN A CA 1
ATOM 671 C C . ASN A 1 83 ? -12.612 5.005 17.391 1.00 84.00 83 ASN A C 1
ATOM 673 O O . ASN A 1 83 ? -13.180 4.991 18.482 1.00 84.00 83 ASN A O 1
ATOM 677 N N . ALA A 1 84 ? -12.522 6.104 16.648 1.00 68.44 84 ALA A N 1
ATOM 678 C CA . ALA A 1 84 ? -13.140 7.373 17.016 1.00 68.44 84 ALA A CA 1
ATOM 679 C C . ALA A 1 84 ? -14.241 7.725 16.011 1.00 68.44 84 ALA A C 1
ATOM 681 O O . ALA A 1 84 ? -14.086 7.532 14.810 1.00 68.44 84 ALA A O 1
ATOM 682 N N . ASN A 1 85 ? -15.341 8.318 16.484 1.00 59.03 85 ASN A N 1
ATOM 683 C CA . ASN A 1 85 ? -16.462 8.779 15.645 1.00 59.03 85 ASN A CA 1
ATOM 684 C C . ASN A 1 85 ? -16.106 9.961 14.714 1.00 59.03 85 ASN A C 1
ATOM 686 O O . ASN A 1 85 ? -16.989 10.661 14.225 1.00 59.03 85 ASN A O 1
ATOM 690 N N . GLN A 1 86 ? -14.821 10.210 14.472 1.00 58.28 86 GLN A N 1
ATOM 691 C CA . GLN A 1 86 ? -14.318 11.249 13.589 1.00 58.28 86 GLN A CA 1
ATOM 692 C C . GLN A 1 86 ? -13.645 10.589 12.387 1.00 58.28 86 GLN A C 1
ATOM 694 O O . GLN A 1 86 ? -12.916 9.610 12.525 1.00 58.28 86 GLN A O 1
ATOM 699 N N . GLN A 1 87 ? -13.915 11.102 11.187 1.00 57.31 87 GLN A N 1
ATOM 700 C CA . GLN A 1 87 ? -13.219 10.641 9.990 1.00 57.31 87 GLN A CA 1
ATOM 701 C C . GLN A 1 87 ? -11.737 11.015 10.104 1.00 57.31 87 GLN A C 1
ATOM 703 O O . GLN A 1 87 ? -11.395 12.164 10.389 1.00 57.31 87 GLN A O 1
ATOM 708 N N . GLY A 1 88 ? -10.857 10.033 9.903 1.00 56.03 88 GLY A N 1
ATOM 709 C CA . GLY A 1 88 ? -9.416 10.259 9.881 1.00 56.03 88 GLY A CA 1
ATOM 710 C C . GLY A 1 88 ? -9.016 11.278 8.809 1.00 56.03 88 GLY A C 1
ATOM 711 O O . GLY A 1 88 ? -9.638 11.373 7.752 1.00 56.03 88 GLY A O 1
ATOM 712 N N . SER A 1 89 ? -7.955 12.040 9.082 1.00 55.50 89 SER A N 1
ATOM 713 C CA . SER A 1 89 ? -7.368 12.986 8.126 1.00 55.50 89 SER A CA 1
ATOM 714 C C . SER A 1 89 ? -6.885 12.246 6.872 1.00 55.50 89 SER A C 1
ATOM 716 O O . SER A 1 89 ? -5.958 11.436 6.942 1.00 55.50 89 SER A O 1
ATOM 718 N N . GLN A 1 90 ? -7.510 12.523 5.725 1.00 55.00 90 GLN A N 1
ATOM 719 C CA . GLN A 1 90 ? -7.035 12.077 4.418 1.00 55.00 90 GLN A CA 1
ATOM 720 C C . GLN A 1 90 ? -6.023 13.102 3.897 1.00 55.00 90 GLN A C 1
ATOM 722 O O . GLN A 1 90 ? -6.386 14.183 3.442 1.00 55.00 90 GLN A O 1
ATOM 727 N N . GLN A 1 91 ? -4.735 12.781 3.991 1.00 56.97 91 GLN A N 1
ATOM 728 C CA . GLN A 1 91 ? -3.713 13.503 3.229 1.00 56.97 91 GLN A CA 1
ATOM 729 C C . GLN A 1 91 ? -3.835 13.128 1.743 1.00 56.97 91 GLN A C 1
ATOM 731 O O . GLN A 1 91 ? -4.272 12.007 1.461 1.00 56.97 91 GLN A O 1
ATOM 736 N N . PRO A 1 92 ? -3.448 14.011 0.798 1.00 57.41 92 PRO A N 1
ATOM 737 C CA . PRO A 1 92 ? -3.408 13.666 -0.621 1.00 57.41 92 PRO A CA 1
ATOM 738 C C . PRO A 1 92 ? -2.511 12.436 -0.799 1.00 57.41 92 PRO A C 1
ATOM 740 O O . PRO A 1 92 ? -1.296 12.488 -0.607 1.00 57.41 92 PRO A O 1
ATOM 743 N N . GLY A 1 93 ? -3.162 11.298 -1.027 1.00 66.31 93 GLY A N 1
ATOM 744 C CA . GLY A 1 93 ? -2.533 9.988 -1.032 1.00 66.31 93 GLY A CA 1
ATOM 745 C C . GLY A 1 93 ? -1.772 9.729 -2.322 1.00 66.31 93 GLY A C 1
ATOM 746 O O . GLY A 1 93 ? -1.885 10.469 -3.298 1.00 66.31 93 GLY A O 1
ATOM 747 N N . THR A 1 94 ? -1.014 8.635 -2.324 1.00 74.00 94 THR A N 1
ATOM 748 C CA . THR A 1 94 ? -0.491 8.032 -3.550 1.00 74.00 94 THR A CA 1
ATOM 749 C C . THR A 1 94 ? -1.599 7.943 -4.596 1.00 74.00 94 THR A C 1
ATOM 751 O O . THR A 1 94 ? -2.637 7.329 -4.344 1.00 74.00 94 THR A O 1
ATOM 754 N N . MET A 1 95 ? -1.384 8.544 -5.763 1.00 83.00 95 MET A N 1
ATOM 755 C CA . MET A 1 95 ? -2.335 8.485 -6.865 1.00 83.00 95 MET A CA 1
ATOM 756 C C . MET A 1 95 ? -1.910 7.382 -7.825 1.00 83.00 95 MET A C 1
ATOM 758 O O . MET A 1 95 ? -0.768 7.341 -8.277 1.00 83.00 95 MET A O 1
ATOM 762 N N . ILE A 1 96 ? -2.839 6.484 -8.146 1.00 90.69 96 ILE A N 1
ATOM 763 C CA . ILE A 1 96 ? -2.646 5.486 -9.195 1.00 90.69 96 ILE A CA 1
ATOM 764 C C . ILE A 1 96 ? -3.647 5.786 -10.301 1.00 90.69 96 ILE A C 1
ATOM 766 O O . ILE A 1 96 ? -4.856 5.678 -10.105 1.00 90.69 96 ILE A O 1
ATOM 770 N N . VAL A 1 97 ? -3.141 6.148 -11.476 1.00 93.06 97 VAL A N 1
ATOM 771 C CA . VAL A 1 97 ? -3.953 6.437 -12.657 1.00 93.06 97 VAL A CA 1
ATOM 772 C C . VAL A 1 97 ? -3.748 5.330 -13.678 1.00 93.06 97 VAL A C 1
ATOM 774 O O . VAL A 1 97 ? -2.649 5.144 -14.203 1.00 93.06 97 VAL A O 1
ATOM 777 N N . LYS A 1 98 ? -4.822 4.608 -14.013 1.00 94.00 98 LYS A N 1
ATOM 778 C CA . LYS A 1 98 ? -4.808 3.686 -15.152 1.00 94.00 98 LYS A CA 1
ATOM 779 C C . LYS A 1 98 ? -4.751 4.499 -16.448 1.00 94.00 98 LYS A C 1
ATOM 781 O O . LYS A 1 98 ? -5.615 5.333 -16.707 1.00 94.00 98 LYS A O 1
ATOM 786 N N . LYS A 1 99 ? -3.737 4.250 -17.270 1.00 94.62 99 LYS A N 1
ATOM 787 C CA . LYS A 1 99 ? -3.577 4.804 -18.620 1.00 94.62 99 LYS A CA 1
ATOM 788 C C . LYS A 1 99 ? -3.852 3.702 -19.650 1.00 94.62 99 LYS A C 1
ATOM 790 O O . LYS A 1 99 ? -4.003 2.533 -19.306 1.00 94.62 99 LYS A O 1
ATOM 795 N N . LYS A 1 100 ? -3.886 4.061 -20.938 1.00 93.25 100 LYS A N 1
ATOM 796 C CA . LYS A 1 100 ? -4.113 3.102 -22.038 1.00 93.25 100 LYS A CA 1
ATOM 797 C C . LYS A 1 100 ? -3.087 1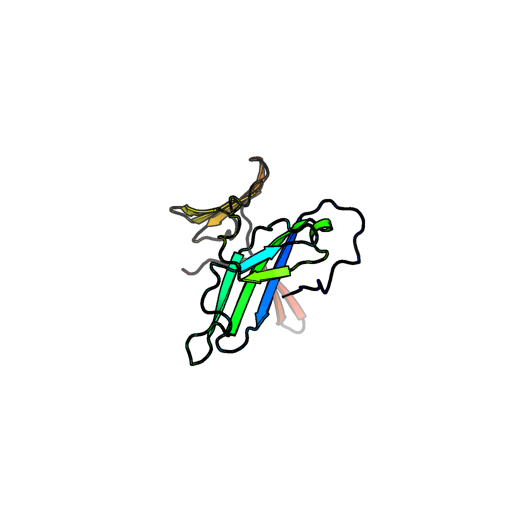.955 -22.056 1.00 93.25 100 LYS A C 1
ATOM 799 O O . LYS A 1 100 ? -3.457 0.825 -22.348 1.00 93.25 100 LYS A O 1
ATOM 804 N N . ASN A 1 101 ? -1.825 2.248 -21.730 1.00 93.44 101 ASN A N 1
ATOM 805 C CA . ASN A 1 101 ? -0.698 1.320 -21.894 1.00 93.44 101 ASN A CA 1
ATOM 806 C C . ASN A 1 101 ? -0.058 0.873 -20.565 1.00 93.44 101 ASN A C 1
ATOM 808 O O . ASN A 1 101 ? 0.995 0.244 -20.590 1.00 93.44 101 ASN A O 1
ATOM 812 N N . GLY A 1 102 ? -0.635 1.225 -19.415 1.00 95.38 102 GLY A N 1
ATOM 813 C CA . GLY A 1 102 ? 0.043 1.070 -18.128 1.00 95.38 102 GLY A CA 1
ATOM 814 C C . GLY A 1 102 ? -0.683 1.718 -16.964 1.00 95.38 102 GLY A C 1
ATOM 815 O O . GLY A 1 102 ? -1.799 2.226 -17.097 1.00 95.38 102 GLY A O 1
ATOM 816 N N . TRP A 1 103 ? 0.003 1.750 -15.834 1.00 97.31 103 TRP A N 1
ATOM 817 C CA . TRP A 1 103 ? -0.384 2.473 -14.636 1.00 97.31 103 TRP A CA 1
ATOM 818 C C . TRP A 1 103 ? 0.667 3.528 -14.329 1.00 97.31 103 TRP A C 1
ATOM 820 O O . TRP A 1 103 ? 1.861 3.240 -14.307 1.00 97.31 103 TRP A O 1
ATOM 830 N N . GLN A 1 104 ? 0.205 4.746 -14.080 1.00 96.25 104 GLN A N 1
ATOM 831 C CA . GLN A 1 104 ? 1.026 5.828 -13.562 1.00 96.25 104 GLN A CA 1
ATOM 832 C C . GLN A 1 104 ? 0.828 5.891 -12.051 1.00 96.25 104 GLN A C 1
ATOM 834 O O . GLN A 1 104 ? -0.305 6.020 -11.586 1.00 96.25 104 GLN A O 1
ATOM 839 N N . VAL A 1 105 ? 1.918 5.765 -11.305 1.00 95.25 105 VAL A N 1
ATOM 840 C CA . VAL A 1 105 ? 1.944 5.809 -9.844 1.00 95.25 105 VAL A CA 1
ATOM 841 C C . VAL A 1 105 ? 2.660 7.081 -9.417 1.00 95.25 105 VAL A C 1
ATOM 843 O O . VAL A 1 105 ? 3.820 7.278 -9.767 1.00 95.25 105 VAL A O 1
ATOM 846 N N . GLU A 1 106 ? 1.984 7.925 -8.647 1.00 92.69 106 GLU A N 1
ATOM 847 C CA . GLU A 1 106 ? 2.514 9.182 -8.120 1.00 92.69 106 GLU A CA 1
ATOM 848 C C . GLU A 1 106 ? 2.524 9.139 -6.594 1.00 92.69 106 GLU A C 1
ATOM 850 O O . GLU A 1 106 ? 1.494 8.912 -5.959 1.00 92.69 106 GLU A O 1
ATOM 855 N N . THR A 1 107 ? 3.687 9.363 -5.985 1.00 86.56 107 THR A N 1
ATOM 856 C CA . THR A 1 107 ? 3.873 9.353 -4.520 1.00 86.56 107 THR A CA 1
ATOM 857 C C . THR A 1 107 ? 4.344 10.711 -3.991 1.00 86.56 107 THR A C 1
ATOM 859 O O . THR A 1 107 ? 5.045 10.802 -2.982 1.00 86.56 107 THR A O 1
ATOM 862 N N . GLY A 1 108 ? 3.962 11.790 -4.677 1.00 84.62 108 GLY A N 1
ATOM 863 C CA . GLY A 1 108 ? 4.404 13.154 -4.400 1.00 84.62 108 GLY A CA 1
ATOM 864 C C . GLY A 1 108 ? 5.519 13.561 -5.356 1.00 84.62 108 GLY A C 1
ATOM 865 O O . GLY A 1 108 ? 5.246 13.957 -6.480 1.00 84.62 108 GLY A O 1
ATOM 866 N N . ARG A 1 109 ? 6.780 13.462 -4.922 1.00 88.31 109 ARG A N 1
ATOM 867 C CA . ARG A 1 109 ? 7.936 13.864 -5.750 1.00 88.31 109 ARG A CA 1
ATOM 868 C C . ARG A 1 109 ? 8.283 12.863 -6.846 1.00 88.31 109 ARG A C 1
ATOM 870 O O . ARG A 1 109 ? 8.954 13.240 -7.799 1.00 88.31 109 ARG A O 1
ATOM 877 N N . MET A 1 110 ? 7.874 11.605 -6.689 1.00 93.06 110 MET A N 1
ATOM 878 C CA . MET A 1 110 ? 8.188 10.528 -7.621 1.00 93.06 110 MET A CA 1
ATOM 879 C C . MET A 1 110 ? 6.964 10.155 -8.454 1.00 93.06 110 MET A C 1
ATOM 881 O O . MET A 1 110 ? 5.886 9.918 -7.899 1.00 93.06 110 MET A O 1
ATOM 885 N N . THR A 1 111 ? 7.177 10.013 -9.760 1.00 95.19 111 THR A N 1
ATOM 886 C CA . THR A 1 111 ? 6.224 9.415 -10.697 1.00 95.19 111 THR A CA 1
ATOM 887 C C . THR A 1 111 ? 6.866 8.197 -11.349 1.00 95.19 111 THR A C 1
ATOM 889 O O . THR A 1 111 ? 8.007 8.255 -11.798 1.00 95.19 111 THR A O 1
ATOM 892 N N . CYS A 1 112 ? 6.137 7.087 -11.403 1.00 96.81 112 CYS A N 1
ATOM 893 C CA . CYS A 1 112 ? 6.570 5.833 -12.012 1.00 96.81 112 CYS A CA 1
ATOM 894 C C . CYS A 1 112 ? 5.525 5.360 -13.025 1.00 96.81 112 CYS A C 1
ATOM 896 O O . CYS A 1 112 ? 4.327 5.401 -12.736 1.00 96.81 112 CYS A O 1
ATOM 898 N N . PHE A 1 113 ? 5.968 4.887 -14.190 1.00 97.00 113 PHE A N 1
ATOM 899 C CA . PHE A 1 113 ? 5.094 4.240 -15.165 1.00 97.00 113 PHE A CA 1
ATOM 900 C C . PHE A 1 113 ? 5.374 2.739 -15.251 1.00 97.00 113 PHE A C 1
ATOM 902 O O . PHE A 1 113 ? 6.475 2.312 -15.604 1.00 97.00 113 PHE A O 1
ATOM 909 N N . ILE A 1 114 ? 4.340 1.944 -14.980 1.00 96.62 114 ILE A N 1
ATOM 910 C CA . ILE A 1 114 ? 4.358 0.483 -15.066 1.00 96.62 114 ILE A CA 1
ATOM 911 C C . ILE A 1 114 ? 3.560 0.082 -16.314 1.00 96.62 114 ILE A C 1
ATOM 913 O O . ILE A 1 114 ? 2.341 0.280 -16.329 1.00 96.62 114 ILE A O 1
ATOM 917 N N . PRO A 1 115 ? 4.193 -0.440 -17.376 1.00 95.69 115 PRO A N 1
ATOM 918 C CA . PRO A 1 115 ? 3.479 -0.850 -18.580 1.00 95.69 115 PRO A CA 1
ATOM 919 C C . PRO A 1 115 ? 2.625 -2.108 -18.338 1.00 95.69 115 PRO A C 1
ATOM 921 O O . PRO A 1 115 ? 2.929 -2.930 -17.480 1.00 95.69 115 PRO A O 1
ATOM 924 N N . ILE A 1 116 ? 1.551 -2.279 -19.120 1.00 94.12 116 ILE A N 1
ATOM 925 C CA . ILE A 1 116 ? 0.695 -3.487 -19.063 1.00 94.12 116 ILE A CA 1
ATOM 926 C C . ILE A 1 116 ? 1.416 -4.720 -19.624 1.00 94.12 116 ILE A C 1
ATOM 928 O O . ILE A 1 116 ? 1.139 -5.841 -19.206 1.00 94.12 116 ILE A O 1
ATOM 932 N N . LYS A 1 117 ? 2.305 -4.519 -20.599 1.00 90.38 117 LYS A N 1
ATOM 933 C CA . LYS A 1 117 ? 3.000 -5.585 -21.323 1.00 90.38 117 LYS A CA 1
ATOM 934 C C . LYS A 1 117 ? 4.329 -5.099 -21.881 1.00 90.38 117 LYS A C 1
ATOM 936 O O . LYS A 1 117 ? 4.520 -3.898 -22.073 1.00 90.38 117 LYS A O 1
ATOM 941 N N . GLY A 1 118 ? 5.183 -6.048 -22.242 1.00 88.50 118 GLY A N 1
ATOM 942 C CA . GLY A 1 118 ? 6.491 -5.800 -22.841 1.00 88.50 118 GLY A CA 1
ATOM 943 C C . GLY A 1 118 ? 7.618 -6.406 -22.013 1.00 88.50 118 GLY A C 1
ATOM 944 O O . GLY A 1 118 ? 7.383 -7.186 -21.096 1.00 88.50 118 GLY A O 1
ATOM 945 N N . GLU A 1 119 ? 8.853 -6.065 -22.370 1.00 88.94 119 GLU A N 1
ATOM 946 C CA . GLU A 1 119 ? 10.052 -6.528 -21.654 1.00 88.94 119 GLU A CA 1
ATOM 947 C C . GLU A 1 119 ? 10.401 -5.638 -20.452 1.00 88.94 119 GLU A C 1
ATOM 949 O O . GLU A 1 119 ? 11.081 -6.070 -19.523 1.00 88.94 119 GLU A O 1
ATOM 954 N N . ASN A 1 120 ? 9.953 -4.380 -20.477 1.00 92.25 120 ASN A N 1
ATOM 955 C CA . ASN A 1 120 ? 10.164 -3.439 -19.385 1.00 92.25 120 ASN A CA 1
ATOM 956 C C . ASN A 1 120 ? 9.084 -3.660 -18.329 1.00 92.25 120 ASN A C 1
ATOM 958 O O . ASN A 1 120 ? 7.899 -3.634 -18.644 1.00 92.25 120 ASN A O 1
ATOM 962 N N . TRP A 1 121 ? 9.491 -3.820 -17.077 1.00 91.62 121 TRP A N 1
ATOM 963 C CA . TRP A 1 121 ? 8.592 -3.837 -15.922 1.00 91.62 121 TRP A CA 1
ATOM 964 C C . TRP A 1 121 ? 8.369 -2.435 -15.353 1.00 91.62 121 TRP A C 1
ATOM 966 O O . TRP A 1 121 ? 7.327 -2.152 -14.768 1.00 91.62 121 TRP A O 1
ATOM 976 N N . ILE A 1 122 ? 9.339 -1.545 -15.559 1.00 95.75 122 ILE A N 1
ATOM 977 C CA . ILE A 1 122 ? 9.256 -0.123 -15.235 1.00 95.75 122 ILE A CA 1
ATOM 978 C C . ILE A 1 122 ? 9.686 0.636 -16.486 1.00 95.75 122 ILE A C 1
ATOM 980 O O . ILE A 1 122 ? 10.829 0.507 -16.924 1.00 95.75 122 ILE A O 1
ATOM 984 N N . GLU A 1 123 ? 8.793 1.418 -17.086 1.00 96.12 123 GLU A N 1
ATOM 985 C CA . GLU A 1 123 ? 9.145 2.170 -18.296 1.00 96.12 123 GLU A CA 1
ATOM 986 C C . GLU A 1 123 ? 9.987 3.394 -17.945 1.00 96.12 123 GLU A C 1
ATOM 988 O O . GLU A 1 123 ? 11.016 3.642 -18.573 1.00 96.12 123 GLU A O 1
ATOM 993 N N . GLU A 1 124 ? 9.579 4.128 -16.912 1.00 96.88 124 GLU A N 1
ATOM 994 C CA . GLU A 1 124 ? 10.280 5.314 -16.441 1.00 96.88 124 GLU A CA 1
ATOM 995 C C . GLU A 1 124 ? 9.980 5.620 -14.976 1.00 96.88 124 GLU A C 1
ATOM 997 O O . GLU A 1 124 ? 8.882 5.354 -14.479 1.00 96.88 124 GLU A O 1
ATOM 1002 N N . ILE A 1 125 ? 10.967 6.213 -14.304 1.00 97.56 125 ILE A N 1
ATOM 1003 C CA . ILE A 1 125 ? 10.798 6.869 -13.008 1.00 97.56 125 ILE A CA 1
ATOM 1004 C C . ILE A 1 125 ? 11.343 8.286 -13.125 1.00 97.56 125 ILE A C 1
ATOM 1006 O O . ILE A 1 125 ? 12.501 8.493 -13.509 1.00 97.56 125 ILE A O 1
ATOM 1010 N N . THR A 1 126 ? 10.512 9.254 -12.753 1.00 96.81 126 THR A N 1
ATOM 1011 C CA . THR A 1 126 ? 10.899 10.652 -12.601 1.00 96.81 126 THR A CA 1
ATOM 1012 C C . THR A 1 126 ? 10.842 11.049 -11.131 1.00 96.81 126 THR A C 1
ATOM 1014 O O . THR A 1 126 ? 9.993 10.574 -10.376 1.00 96.81 126 THR A O 1
ATOM 1017 N N . VAL A 1 127 ? 11.766 11.912 -10.714 1.00 95.12 127 VAL A N 1
ATOM 1018 C CA . VAL A 1 127 ? 11.756 12.555 -9.396 1.00 95.12 127 VAL A CA 1
ATOM 1019 C C . VAL A 1 127 ? 11.894 14.050 -9.615 1.00 95.12 127 VAL A C 1
ATOM 1021 O O . VAL A 1 127 ? 12.799 14.478 -10.327 1.00 95.12 127 VAL A O 1
ATOM 1024 N N . ASP A 1 128 ? 10.973 14.836 -9.061 1.00 92.88 128 ASP A N 1
ATOM 1025 C CA . ASP A 1 128 ? 10.861 16.279 -9.318 1.00 92.88 128 ASP A CA 1
ATOM 1026 C C . ASP A 1 128 ? 10.890 16.598 -10.817 1.00 92.88 128 ASP A C 1
ATOM 1028 O O . ASP A 1 128 ? 11.606 17.484 -11.278 1.00 92.88 128 ASP A O 1
ATOM 1032 N N . GLN A 1 129 ? 10.139 15.806 -11.592 1.00 91.50 129 GLN A N 1
ATOM 1033 C CA . GLN A 1 129 ? 10.039 15.896 -13.055 1.00 91.50 129 GLN A CA 1
ATOM 1034 C C . GLN A 1 129 ? 11.344 15.589 -13.813 1.00 91.50 129 GLN A C 1
ATOM 1036 O O . GLN A 1 129 ? 11.357 15.594 -15.043 1.00 91.50 129 GLN A O 1
ATOM 1041 N N . LYS A 1 130 ? 12.434 15.243 -13.120 1.00 96.94 130 LYS A N 1
ATOM 1042 C CA . LYS A 1 130 ? 13.679 14.789 -13.739 1.00 96.94 130 LYS A CA 1
ATOM 1043 C C . LYS A 1 130 ? 13.629 13.282 -13.965 1.00 96.94 130 LYS A C 1
ATOM 1045 O O . LYS A 1 130 ? 13.466 12.516 -13.018 1.00 96.94 130 LYS A O 1
ATOM 1050 N N . LEU A 1 131 ? 13.808 12.851 -15.212 1.00 96.88 131 LEU A N 1
ATOM 1051 C CA . LEU A 1 131 ? 13.938 11.435 -15.558 1.00 96.88 131 LEU A CA 1
ATOM 1052 C C . LEU A 1 131 ? 15.222 10.855 -14.952 1.00 96.88 131 LEU A C 1
ATOM 1054 O O . LEU A 1 131 ? 16.312 11.354 -15.235 1.00 96.88 131 LEU A O 1
ATOM 1058 N N . LEU A 1 132 ? 15.087 9.806 -14.136 1.00 96.81 132 LEU A N 1
ATOM 1059 C CA . LEU A 1 132 ? 16.215 9.136 -13.479 1.00 96.81 132 LEU A CA 1
ATOM 1060 C C . LEU A 1 132 ? 16.415 7.701 -13.961 1.00 96.81 132 LEU A C 1
ATOM 1062 O O . LEU A 1 132 ? 17.550 7.268 -14.134 1.00 96.81 132 LEU A O 1
ATOM 1066 N N . ILE A 1 133 ? 15.325 6.963 -14.175 1.00 95.88 133 ILE A N 1
ATOM 1067 C CA . ILE A 1 133 ? 15.366 5.559 -14.597 1.00 95.88 133 ILE A CA 1
ATOM 1068 C C . ILE A 1 133 ? 14.510 5.411 -15.843 1.00 95.88 133 ILE A C 1
ATOM 1070 O O . ILE A 1 133 ? 13.433 6.000 -15.930 1.00 95.88 133 ILE A O 1
ATOM 1074 N N . LYS A 1 134 ? 14.978 4.597 -16.790 1.00 96.44 134 LYS A N 1
ATOM 1075 C CA . LYS A 1 134 ? 14.230 4.231 -17.989 1.00 96.44 134 LYS A CA 1
ATOM 1076 C C . LYS A 1 134 ? 14.420 2.749 -18.294 1.00 96.44 134 LYS A C 1
ATOM 1078 O O . LYS A 1 134 ? 15.538 2.255 -18.183 1.00 96.44 134 LYS A O 1
ATOM 1083 N N . ARG A 1 135 ? 13.355 2.076 -18.737 1.00 94.62 135 ARG A N 1
ATOM 1084 C CA . ARG A 1 135 ? 13.365 0.684 -19.226 1.00 94.62 135 ARG A CA 1
ATOM 1085 C C . ARG A 1 135 ? 13.982 -0.302 -18.227 1.00 94.62 135 ARG A C 1
ATOM 1087 O O . ARG A 1 135 ? 14.901 -1.042 -18.562 1.00 94.62 135 ARG A O 1
ATOM 1094 N N . GLY A 1 136 ? 13.474 -0.308 -16.997 1.00 94.44 136 GLY A N 1
ATOM 1095 C CA . GLY A 1 136 ? 13.808 -1.330 -16.010 1.00 94.44 136 GLY A CA 1
ATOM 1096 C C . GLY A 1 136 ? 13.295 -2.694 -16.471 1.00 94.44 136 GLY A C 1
ATOM 1097 O O . GLY A 1 136 ? 12.092 -2.857 -16.689 1.00 94.44 136 GLY A O 1
ATOM 1098 N N . LYS A 1 137 ? 14.202 -3.660 -16.627 1.00 91.12 137 LYS A N 1
ATOM 1099 C CA . LYS A 1 137 ? 13.919 -5.015 -17.117 1.00 91.12 137 LYS A CA 1
ATOM 1100 C C . LYS A 1 137 ? 14.341 -6.061 -16.092 1.00 91.12 137 LYS A C 1
ATOM 1102 O O . LYS A 1 137 ? 15.243 -5.824 -15.293 1.00 91.12 137 LYS A O 1
ATOM 1107 N N . LEU A 1 138 ? 13.712 -7.230 -16.164 1.00 90.25 138 LEU A N 1
ATOM 1108 C CA . LEU A 1 138 ? 14.205 -8.432 -15.501 1.00 90.25 138 LEU A CA 1
ATOM 1109 C C . LEU A 1 138 ? 15.147 -9.164 -16.455 1.00 90.25 138 LEU A C 1
ATOM 1111 O O . LEU A 1 138 ? 14.768 -9.457 -17.592 1.00 90.25 138 LEU A O 1
ATOM 1115 N N . VAL A 1 139 ? 16.352 -9.455 -15.977 1.00 89.19 139 VAL A N 1
ATOM 1116 C CA . VAL A 1 139 ? 17.365 -10.227 -16.699 1.00 89.19 139 VAL A CA 1
ATOM 1117 C C . VAL A 1 139 ? 17.533 -11.554 -15.975 1.00 89.19 139 VAL A C 1
ATOM 1119 O O . VAL A 1 139 ? 17.676 -11.582 -14.753 1.00 89.19 139 VAL A O 1
ATOM 1122 N N . LEU A 1 140 ? 17.477 -12.648 -16.728 1.00 85.94 140 LEU A N 1
ATOM 1123 C CA . LEU A 1 140 ? 17.798 -13.982 -16.245 1.00 85.94 140 LEU A CA 1
ATOM 1124 C C . LEU A 1 140 ? 19.129 -14.398 -16.869 1.00 85.94 140 LEU A C 1
ATOM 1126 O O . LEU A 1 140 ? 19.241 -14.422 -18.090 1.00 85.94 140 LEU A O 1
ATOM 1130 N N . GLN A 1 141 ? 20.105 -14.759 -16.044 1.00 87.81 141 GLN A N 1
ATOM 1131 C CA . GLN A 1 141 ? 21.335 -15.405 -16.495 1.00 87.81 141 GLN A CA 1
ATOM 1132 C C . GLN A 1 141 ? 21.295 -16.870 -16.072 1.00 87.81 141 GLN A C 1
ATOM 1134 O O . GLN A 1 141 ? 21.015 -17.182 -14.913 1.00 87.81 141 GLN A O 1
ATOM 1139 N N . LEU A 1 142 ? 21.526 -17.761 -17.029 1.00 86.69 142 LEU A N 1
ATOM 1140 C CA . LEU A 1 142 ? 21.614 -19.199 -16.819 1.00 86.69 142 LEU A CA 1
ATOM 1141 C C . LEU A 1 142 ? 23.006 -19.676 -17.206 1.00 86.69 142 LEU A C 1
ATOM 1143 O O . LEU A 1 142 ? 23.576 -19.20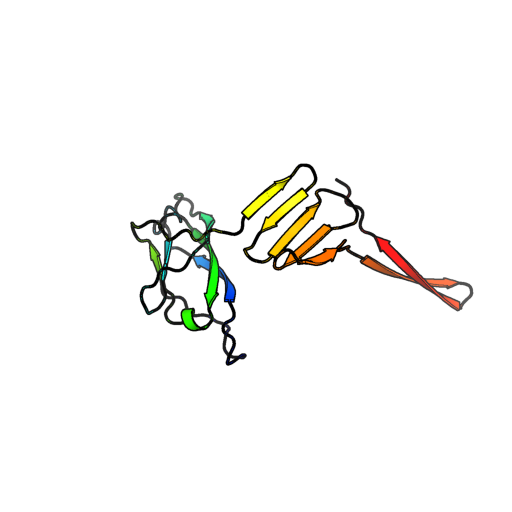6 -18.188 1.00 86.69 142 LEU A O 1
ATOM 1147 N N . GLU A 1 143 ? 23.508 -20.654 -16.467 1.00 87.94 143 GLU A N 1
ATOM 1148 C CA . GLU A 1 143 ? 24.734 -21.364 -16.801 1.00 87.94 143 GLU A CA 1
ATOM 1149 C C . GLU A 1 143 ? 24.392 -22.817 -17.135 1.00 87.94 143 GLU A C 1
ATOM 1151 O O . GLU A 1 143 ? 23.754 -23.524 -16.352 1.00 87.94 143 GLU A O 1
ATOM 1156 N N . GLU A 1 144 ? 24.788 -23.259 -18.325 1.00 87.81 144 GLU A N 1
ATOM 1157 C CA . GLU A 1 144 ? 24.643 -24.637 -18.776 1.00 87.81 144 GLU A CA 1
ATOM 1158 C C . GLU A 1 144 ? 26.016 -25.312 -18.765 1.00 87.81 144 GLU A C 1
ATOM 1160 O O . GLU A 1 144 ? 26.926 -24.893 -19.484 1.00 87.81 144 GLU A O 1
ATOM 1165 N N . HIS A 1 145 ? 26.151 -26.393 -17.993 1.00 86.50 145 HIS A N 1
ATOM 1166 C CA . HIS A 1 145 ? 27.328 -27.258 -18.032 1.00 86.50 145 HIS A CA 1
ATOM 1167 C C . HIS A 1 145 ? 27.051 -28.487 -18.885 1.00 86.50 145 HIS A C 1
ATOM 1169 O O . HIS A 1 145 ? 26.057 -29.190 -18.684 1.00 86.50 145 HIS A O 1
ATOM 1175 N N . LYS A 1 146 ? 27.961 -28.794 -19.807 1.00 87.88 146 LYS A N 1
ATOM 1176 C CA . LYS A 1 146 ? 27.880 -30.002 -20.625 1.00 87.88 146 LYS A CA 1
ATOM 1177 C C . LYS A 1 146 ? 29.229 -30.699 -20.684 1.00 87.88 146 LYS A C 1
ATOM 1179 O O . LYS A 1 146 ? 30.219 -30.101 -21.093 1.00 87.88 146 LYS A O 1
ATOM 1184 N N . GLN A 1 147 ? 29.254 -31.977 -20.319 1.00 87.62 147 GLN A N 1
ATOM 1185 C CA . GLN A 1 147 ? 30.423 -32.823 -20.530 1.00 87.62 147 GLN A CA 1
ATOM 1186 C C . GLN A 1 147 ? 30.354 -33.426 -21.940 1.00 87.62 147 GLN A C 1
ATOM 1188 O O . GLN A 1 147 ? 29.379 -34.091 -22.296 1.00 87.62 147 GLN A O 1
ATOM 1193 N N . LEU A 1 148 ? 31.369 -33.163 -22.761 1.00 87.12 148 LEU A N 1
ATOM 1194 C CA . LEU A 1 148 ? 31.518 -33.706 -24.112 1.00 87.12 148 LEU A CA 1
ATOM 1195 C C . LEU A 1 148 ? 32.955 -34.196 -24.278 1.00 87.12 148 LEU A C 1
ATOM 1197 O O . LEU A 1 148 ? 33.880 -33.407 -24.124 1.00 87.12 148 LEU A O 1
ATOM 1201 N N . HIS A 1 149 ? 33.130 -35.475 -24.623 1.00 84.81 149 HIS A N 1
ATOM 1202 C CA . HIS A 1 149 ? 34.448 -36.096 -24.837 1.00 84.81 149 HIS A CA 1
ATOM 1203 C C . HIS A 1 149 ? 35.425 -35.844 -23.670 1.00 84.81 149 HIS A C 1
ATOM 1205 O O . HIS A 1 149 ? 36.534 -35.361 -23.878 1.00 84.81 149 HIS A O 1
ATOM 1211 N N . ASP A 1 150 ? 34.977 -36.098 -22.434 1.00 83.94 150 ASP A N 1
ATOM 1212 C CA . ASP A 1 150 ? 35.740 -35.881 -21.191 1.00 83.94 150 ASP A CA 1
ATOM 1213 C C . ASP A 1 150 ? 36.213 -34.438 -20.931 1.00 83.94 150 ASP A C 1
ATOM 1215 O O . ASP A 1 150 ? 37.016 -34.187 -20.033 1.00 83.94 150 ASP A O 1
ATOM 1219 N N . GLN A 1 151 ? 35.654 -33.466 -21.656 1.00 79.06 151 GLN A N 1
ATOM 1220 C CA . GLN A 1 151 ? 35.859 -32.038 -2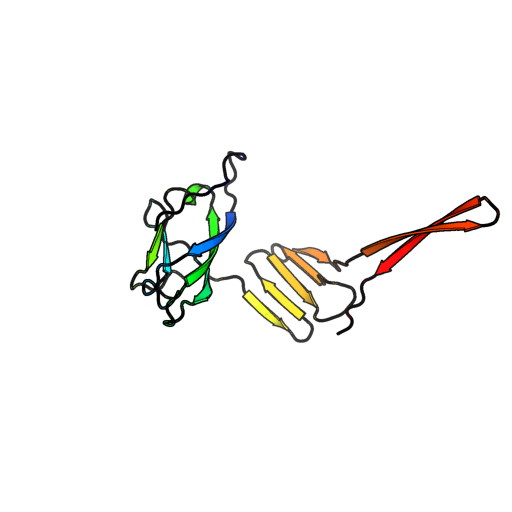1.435 1.00 79.06 151 GLN A CA 1
ATOM 1221 C C . GLN A 1 151 ? 34.569 -31.372 -20.953 1.00 79.06 151 GLN A C 1
ATOM 1223 O O . GLN A 1 151 ? 33.470 -31.705 -21.406 1.00 79.06 151 GLN A O 1
ATOM 1228 N N . TRP A 1 152 ? 34.707 -30.407 -20.043 1.00 81.75 152 TRP A N 1
ATOM 1229 C CA . TRP A 1 152 ? 33.599 -29.592 -19.552 1.00 81.75 152 TRP A CA 1
ATOM 1230 C C . TRP A 1 152 ? 33.448 -28.333 -20.392 1.00 81.75 152 TRP A C 1
ATOM 1232 O O . TRP A 1 152 ? 34.401 -27.584 -20.591 1.00 81.75 152 TRP A O 1
ATOM 1242 N N . TRP A 1 153 ? 32.223 -28.094 -20.838 1.00 84.75 153 TRP A N 1
ATOM 1243 C CA . TRP A 1 153 ? 31.822 -26.876 -21.518 1.00 84.75 153 TRP A CA 1
ATOM 1244 C C . TRP A 1 153 ? 30.848 -26.114 -20.639 1.00 84.75 153 TRP A C 1
ATOM 1246 O O . TRP A 1 153 ? 29.883 -26.696 -20.142 1.00 84.75 153 TRP A O 1
ATOM 1256 N N . THR A 1 154 ? 31.092 -24.816 -20.500 1.00 83.44 154 THR A N 1
ATOM 1257 C CA . THR A 1 154 ? 30.178 -23.878 -19.854 1.00 83.44 154 THR A CA 1
ATOM 1258 C C . THR A 1 154 ? 29.616 -22.943 -20.912 1.00 83.44 154 THR A C 1
ATOM 1260 O O . THR A 1 154 ? 30.359 -22.403 -21.734 1.00 83.44 154 THR A O 1
ATOM 1263 N N . ARG A 1 155 ? 28.300 -22.745 -20.895 1.00 82.25 155 ARG A N 1
ATOM 1264 C CA . ARG A 1 155 ? 27.613 -21.754 -21.719 1.00 82.25 155 ARG A CA 1
ATOM 1265 C C . ARG A 1 155 ? 26.776 -20.857 -20.825 1.00 82.25 155 ARG A C 1
ATOM 1267 O O . ARG A 1 155 ? 25.892 -21.339 -20.125 1.00 82.25 155 ARG A O 1
ATOM 1274 N N . GLU A 1 156 ? 27.022 -19.558 -20.910 1.00 81.75 156 GLU A N 1
ATOM 1275 C CA . GLU A 1 156 ? 26.154 -18.551 -20.313 1.00 81.75 156 GLU A CA 1
ATOM 1276 C C . GLU A 1 156 ? 25.028 -18.200 -21.295 1.00 81.75 156 GLU A C 1
ATOM 1278 O O . GLU A 1 156 ? 25.257 -18.006 -22.494 1.00 81.75 156 GLU A O 1
ATOM 1283 N N . VAL A 1 157 ? 23.795 -18.157 -20.797 1.00 78.50 157 VAL A N 1
ATOM 1284 C CA . VAL A 1 157 ? 22.606 -17.790 -21.566 1.00 78.50 157 VAL A CA 1
ATOM 1285 C C . VAL A 1 157 ? 21.896 -16.653 -20.848 1.00 78.50 157 VAL A C 1
ATOM 1287 O O . VAL A 1 157 ? 21.385 -16.828 -19.744 1.00 78.50 157 VAL A O 1
ATOM 1290 N N . GLU A 1 158 ? 21.821 -15.496 -21.502 1.00 78.88 158 GLU A N 1
ATOM 1291 C CA . GLU A 1 158 ? 20.989 -14.383 -21.052 1.00 78.88 158 GLU A CA 1
ATOM 1292 C C . GLU A 1 158 ? 19.587 -14.503 -21.667 1.00 78.88 158 GLU A C 1
ATOM 1294 O O . GLU A 1 158 ? 19.417 -14.556 -22.888 1.00 78.88 158 GLU A O 1
ATOM 1299 N N . GLY A 1 159 ? 18.571 -14.569 -20.812 1.00 74.50 159 GLY A N 1
ATOM 1300 C CA . GLY A 1 159 ? 17.164 -14.568 -21.188 1.00 74.50 159 GLY A CA 1
ATOM 1301 C C . GLY A 1 159 ? 16.461 -13.304 -20.703 1.00 74.50 159 GLY A C 1
ATOM 1302 O O . GLY A 1 159 ? 16.683 -12.835 -19.586 1.00 74.50 159 GLY A O 1
ATOM 1303 N N . THR A 1 160 ? 15.550 -12.776 -21.521 1.00 71.56 160 THR A N 1
ATOM 1304 C CA . THR A 1 160 ? 14.622 -11.718 -21.106 1.00 71.56 160 THR A CA 1
ATOM 1305 C C . THR A 1 160 ? 13.242 -12.300 -20.824 1.00 71.56 160 THR A C 1
ATOM 1307 O O . THR A 1 160 ? 12.729 -13.144 -21.565 1.00 71.56 160 THR A O 1
ATOM 1310 N N . VAL A 1 161 ? 12.607 -11.844 -19.741 1.00 65.44 161 VAL A N 1
ATOM 1311 C CA . VAL A 1 161 ? 11.219 -12.216 -19.444 1.00 65.44 161 VAL A CA 1
ATOM 1312 C C . VAL A 1 161 ? 10.302 -11.465 -20.411 1.00 65.44 161 VAL A C 1
ATOM 1314 O O . VAL A 1 161 ? 10.205 -10.240 -20.360 1.00 65.44 161 VAL A O 1
ATOM 1317 N N . ARG A 1 162 ? 9.600 -12.191 -21.285 1.00 58.81 162 ARG A N 1
ATOM 1318 C CA . ARG A 1 162 ? 8.502 -11.635 -22.089 1.00 58.81 162 ARG A CA 1
ATOM 1319 C C . ARG A 1 162 ? 7.200 -11.824 -21.320 1.00 58.81 162 ARG A C 1
ATOM 1321 O O . ARG A 1 162 ? 6.884 -12.950 -20.947 1.00 58.81 162 ARG A O 1
ATOM 1328 N N . SER A 1 163 ? 6.442 -10.754 -21.071 1.00 50.22 163 SER A N 1
ATOM 1329 C CA . SER A 1 163 ? 5.111 -10.896 -20.468 1.00 50.22 163 SER A CA 1
ATOM 1330 C C . SER A 1 163 ? 4.204 -11.685 -21.422 1.00 50.22 163 SER A C 1
ATOM 1332 O O . SER A 1 163 ? 3.877 -11.194 -22.504 1.00 50.22 163 SER A O 1
ATOM 1334 N N . ILE A 1 164 ? 3.811 -12.900 -21.041 1.00 45.31 164 ILE A N 1
ATOM 1335 C CA . ILE A 1 164 ? 2.838 -13.718 -21.774 1.00 45.31 164 ILE A CA 1
ATOM 1336 C C . ILE A 1 164 ? 1.451 -13.367 -21.222 1.00 45.31 164 ILE A C 1
ATOM 1338 O O . ILE A 1 164 ? 0.908 -14.103 -20.404 1.00 45.31 164 ILE A O 1
ATOM 1342 N N . LEU A 1 165 ? 0.924 -12.196 -21.582 1.00 42.00 165 LEU A N 1
ATOM 1343 C CA . LEU A 1 165 ? -0.455 -11.787 -21.288 1.00 42.00 165 LEU A CA 1
ATOM 1344 C C . LEU A 1 165 ? -1.048 -11.044 -22.486 1.00 42.00 165 LEU A C 1
ATOM 1346 O O . LEU A 1 165 ? -0.365 -10.136 -23.019 1.00 42.00 165 LEU A O 1
#

Solvent-accessible surface area (backbone atoms only — not comparable to full-atom values): 9886 Å² total; per-residue (Å²): 85,82,51,76,82,92,78,85,87,88,71,87,91,62,100,43,74,47,79,48,74,51,76,48,81,46,55,86,75,72,36,81,69,61,75,30,47,36,35,26,27,67,84,68,48,80,44,50,63,48,68,44,83,74,42,62,40,98,87,65,17,33,31,30,35,39,36,38,37,72,38,46,65,88,51,57,53,59,25,31,47,41,83,40,104,53,77,52,65,80,62,94,62,72,44,75,45,82,52,100,65,27,38,39,40,34,70,80,57,38,40,36,35,32,43,75,62,51,56,35,64,30,48,37,34,26,49,78,84,40,80,75,46,66,57,42,60,62,78,44,81,46,80,47,80,46,80,56,94,97,38,83,42,80,44,82,44,82,45,72,58,68,59,90,121